Protein AF-A0A161WXI2-F1 (afdb_monomer_lite)

Secondary structure (DSSP, 8-state):
-HHHHHHHT-----EEEGGG-----BGGGTB-HHHHHHHHHHHHHHTT-EEE--

pLDDT: mean 93.98, std 4.25, range [74.25, 97.62]

Structure (mmCIF, N/CA/C/O backbone):
data_AF-A0A161WXI2-F1
#
_entry.id   AF-A0A161WXI2-F1
#
loop_
_atom_site.group_PDB
_atom_site.id
_atom_site.type_symbol
_atom_site.label_atom_id
_atom_site.label_alt_id
_atom_site.label_comp_id
_atom_site.label_asym_id
_atom_site.label_entity_id
_atom_site.label_seq_id
_atom_site.pdbx_PDB_ins_code
_atom_site.Cartn_x
_atom_site.Cartn_y
_atom_site.Cartn_z
_atom_site.occupancy
_atom_site.B_iso_or_equiv
_atom_site.auth_seq_id
_atom_site.auth_comp_id
_atom_site.auth_asym_id
_atom_site.auth_atom_id
_atom_site.pdbx_PDB_model_num
ATOM 1 N N . MET A 1 1 ? -7.519 6.034 1.023 1.00 74.25 1 MET A N 1
ATOM 2 C CA . MET A 1 1 ? -8.581 5.015 1.211 1.00 74.25 1 MET A CA 1
ATOM 3 C C . MET A 1 1 ? -9.128 5.039 2.627 1.00 74.25 1 MET A C 1
ATOM 5 O O . MET A 1 1 ? -10.219 5.559 2.787 1.00 74.25 1 MET A O 1
ATOM 9 N N . GLN A 1 2 ? -8.382 4.612 3.654 1.00 89.00 2 GLN A N 1
ATOM 10 C CA . GLN A 1 2 ? -8.822 4.771 5.053 1.00 89.00 2 GLN A CA 1
ATOM 11 C C . GLN A 1 2 ? -9.102 6.241 5.411 1.00 89.00 2 GLN A C 1
ATOM 13 O O . GLN A 1 2 ? -10.086 6.554 6.070 1.00 89.00 2 GLN A O 1
ATOM 18 N N . THR A 1 3 ? -8.298 7.160 4.874 1.00 86.06 3 THR A N 1
ATOM 19 C CA . THR A 1 3 ? -8.479 8.612 5.010 1.00 86.06 3 THR A CA 1
ATOM 20 C C . THR A 1 3 ? -9.896 9.090 4.671 1.00 86.06 3 THR A C 1
ATOM 22 O O . THR A 1 3 ? -10.381 10.015 5.308 1.00 86.06 3 THR A O 1
ATOM 25 N N . TYR A 1 4 ? -10.582 8.457 3.708 1.00 90.56 4 TYR A N 1
ATOM 26 C CA . TYR A 1 4 ? -11.962 8.811 3.361 1.00 90.56 4 TYR A CA 1
ATOM 27 C C . TYR A 1 4 ? -12.932 8.463 4.496 1.00 90.56 4 TYR A C 1
ATOM 29 O O . TYR A 1 4 ? -13.722 9.315 4.893 1.00 90.56 4 TYR A O 1
ATOM 37 N N . PHE A 1 5 ? -12.830 7.256 5.059 1.00 90.94 5 PHE A N 1
ATOM 38 C CA . PHE A 1 5 ? -13.639 6.824 6.203 1.00 90.94 5 PHE A CA 1
ATOM 39 C C . PHE A 1 5 ? -13.386 7.722 7.413 1.00 90.94 5 PHE A C 1
ATOM 41 O O . PHE A 1 5 ? -14.333 8.249 7.992 1.00 90.94 5 PHE A O 1
ATOM 48 N N . ASN A 1 6 ? -12.109 7.999 7.701 1.00 87.25 6 ASN A N 1
ATOM 49 C CA . ASN A 1 6 ? -11.706 8.892 8.787 1.00 87.25 6 ASN A CA 1
ATOM 50 C C . ASN A 1 6 ? -12.292 10.303 8.614 1.00 87.25 6 ASN A C 1
ATOM 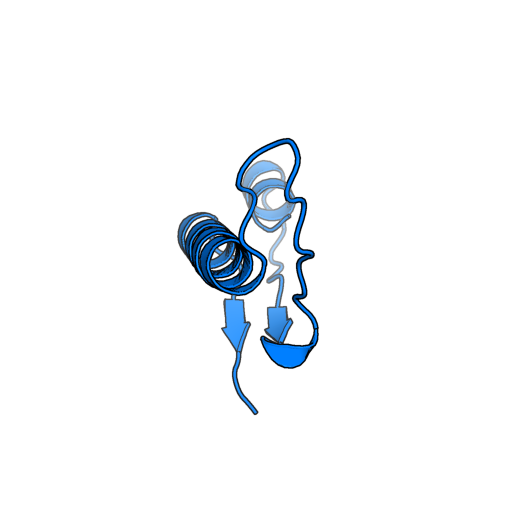52 O O . ASN A 1 6 ? -12.797 10.880 9.570 1.00 87.25 6 ASN A O 1
ATOM 56 N N . HIS A 1 7 ? -12.249 10.854 7.397 1.00 91.19 7 HIS A N 1
ATOM 57 C CA . HIS A 1 7 ? -12.751 12.200 7.111 1.00 91.19 7 HIS A CA 1
ATOM 58 C C . HIS A 1 7 ? -14.277 12.314 7.239 1.00 91.19 7 HIS A C 1
ATOM 60 O O . HIS A 1 7 ? -14.788 13.371 7.597 1.00 91.19 7 HIS A O 1
ATOM 66 N N . HIS A 1 8 ? -15.012 11.241 6.947 1.00 93.44 8 HIS A N 1
ATOM 67 C CA . HIS A 1 8 ? -16.478 11.233 6.990 1.00 93.44 8 HIS A CA 1
ATOM 68 C C . HIS A 1 8 ? -17.039 10.658 8.299 1.00 93.44 8 HIS A C 1
ATOM 70 O O . HIS A 1 8 ? -18.254 10.554 8.445 1.00 93.44 8 HIS A O 1
ATOM 76 N N . GLY A 1 9 ? -16.173 10.292 9.252 1.00 91.12 9 GLY A N 1
ATOM 77 C CA . GLY A 1 9 ? -16.580 9.716 10.534 1.00 91.12 9 GLY A CA 1
ATOM 78 C C . GLY A 1 9 ? -17.243 8.344 10.403 1.00 91.12 9 GLY A C 1
ATOM 79 O O . GLY A 1 9 ? -18.041 7.969 11.259 1.00 91.12 9 GLY A O 1
ATOM 80 N N . TYR A 1 10 ? -16.954 7.607 9.329 1.00 94.69 10 TYR A N 1
ATOM 81 C CA . TYR A 1 10 ? -17.465 6.252 9.161 1.00 94.69 10 TYR A CA 1
ATOM 82 C C . TYR A 1 10 ? -16.664 5.278 10.019 1.00 94.69 10 TYR A C 1
ATOM 84 O O . TYR A 1 10 ? -15.434 5.251 9.952 1.00 94.69 10 TYR A O 1
ATOM 92 N N . ASP A 1 11 ? -17.372 4.432 10.766 1.00 92.56 11 ASP A N 1
ATOM 93 C CA . ASP A 1 11 ? -16.773 3.284 11.439 1.00 92.56 11 ASP A CA 1
ATOM 94 C C . ASP A 1 11 ? -16.509 2.179 10.408 1.00 92.56 11 ASP A C 1
ATOM 96 O O . ASP A 1 11 ? -17.374 1.370 10.073 1.00 92.56 11 ASP A O 1
ATOM 100 N N . GLY A 1 12 ? -15.325 2.231 9.802 1.00 91.88 12 GLY A N 1
ATOM 101 C CA . GLY A 1 12 ? -14.907 1.298 8.769 1.00 91.88 12 GLY A CA 1
ATOM 102 C C . GLY A 1 12 ? -13.392 1.177 8.703 1.00 91.88 12 GLY A C 1
ATOM 103 O O . GLY A 1 12 ? -12.657 2.144 8.916 1.00 91.88 12 GLY A O 1
ATOM 104 N N . GLN A 1 13 ? -12.926 -0.030 8.388 1.00 94.25 13 GLN A N 1
ATOM 105 C CA . GLN A 1 13 ? -11.510 -0.353 8.284 1.00 94.25 13 GLN A CA 1
ATOM 106 C C . GLN A 1 13 ? -11.195 -0.920 6.904 1.00 94.25 13 GLN A C 1
ATOM 108 O O . GLN A 1 13 ? -11.757 -1.930 6.486 1.00 94.25 13 GLN A O 1
ATOM 113 N N . VAL A 1 14 ? -10.248 -0.292 6.214 1.00 95.56 14 VAL A N 1
ATOM 114 C CA . VAL A 1 14 ? -9.696 -0.817 4.966 1.00 95.56 14 VAL A CA 1
ATOM 115 C C . VAL A 1 14 ? -8.607 -1.831 5.301 1.00 95.56 14 VAL A C 1
ATOM 117 O O . VAL A 1 14 ? -7.632 -1.500 5.980 1.00 95.56 14 VAL A O 1
ATOM 120 N N . ILE A 1 15 ? -8.780 -3.060 4.814 1.00 96.19 15 ILE A N 1
ATOM 121 C CA . ILE A 1 15 ? -7.844 -4.172 5.001 1.00 96.19 15 ILE A CA 1
ATOM 122 C C . ILE A 1 15 ? -7.305 -4.585 3.633 1.00 96.19 15 ILE A C 1
ATOM 124 O O . ILE A 1 15 ? -8.088 -4.812 2.714 1.00 96.19 15 ILE A O 1
ATOM 128 N N . VAL A 1 16 ? -5.981 -4.670 3.500 1.00 96.19 16 VAL A N 1
ATOM 129 C CA . VAL A 1 16 ? -5.311 -5.029 2.242 1.00 96.19 16 VAL A CA 1
ATOM 130 C C . VAL A 1 16 ? -4.281 -6.132 2.500 1.00 96.19 16 VAL A C 1
ATOM 132 O O . VAL A 1 16 ? -3.380 -5.932 3.319 1.00 96.19 16 VAL A O 1
ATOM 135 N N . PRO A 1 17 ? -4.380 -7.295 1.838 1.00 97.00 17 PRO A N 1
ATOM 136 C CA . PRO A 1 17 ? -3.351 -8.319 1.923 1.00 97.00 17 PRO A CA 1
ATOM 137 C C . PRO A 1 17 ? -2.121 -7.922 1.103 1.00 97.00 17 PRO A C 1
ATOM 139 O O . PRO A 1 17 ? -2.252 -7.383 0.005 1.00 97.00 17 PRO A O 1
ATOM 142 N N . ILE A 1 18 ? -0.924 -8.209 1.622 1.00 96.62 18 ILE A N 1
ATOM 143 C CA . ILE A 1 18 ? 0.337 -7.824 0.962 1.00 96.62 18 ILE A CA 1
ATOM 144 C C . ILE A 1 18 ? 0.435 -8.395 -0.455 1.00 96.62 18 ILE A C 1
ATOM 146 O O . ILE A 1 18 ? 0.844 -7.676 -1.357 1.00 96.62 18 ILE A O 1
ATOM 150 N N . TYR A 1 19 ? 0.011 -9.645 -0.674 1.00 95.81 19 TYR A N 1
ATOM 151 C CA . TYR A 1 19 ? 0.085 -10.282 -1.995 1.00 95.81 19 TYR A CA 1
ATOM 152 C C . TYR A 1 19 ? -0.784 -9.590 -3.060 1.00 95.81 19 TYR A C 1
ATOM 154 O O . TYR A 1 19 ? -0.609 -9.847 -4.247 1.00 95.81 19 TYR A O 1
ATOM 162 N N . ALA A 1 20 ? -1.744 -8.751 -2.654 1.00 95.44 20 ALA A N 1
ATOM 163 C CA . ALA A 1 20 ? -2.609 -8.008 -3.569 1.00 95.44 20 ALA A CA 1
ATOM 164 C C . ALA A 1 20 ? -2.049 -6.624 -3.934 1.00 95.44 20 ALA A C 1
ATOM 166 O O . ALA A 1 20 ? -2.707 -5.870 -4.652 1.00 95.44 20 ALA A O 1
ATOM 167 N N . VAL A 1 21 ? -0.868 -6.267 -3.425 1.00 95.12 21 VAL A N 1
ATOM 168 C CA . VAL A 1 21 ? -0.168 -5.029 -3.762 1.00 95.12 21 VAL A CA 1
ATOM 169 C C . VAL A 1 21 ? 1.024 -5.388 -4.624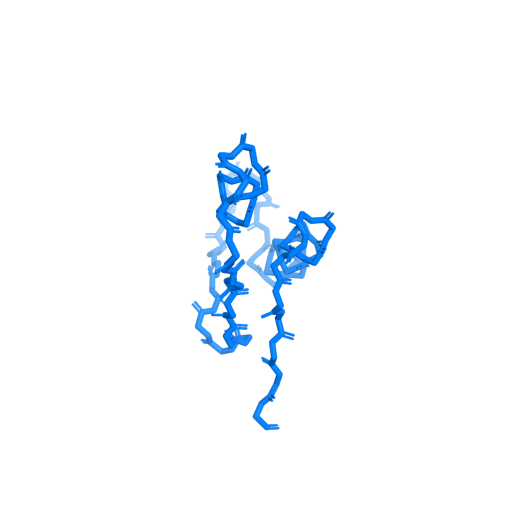 1.00 95.12 21 VAL A C 1
ATOM 171 O O . VAL A 1 21 ? 1.940 -6.067 -4.167 1.00 95.12 21 VAL A O 1
ATOM 174 N N . ASP A 1 22 ? 1.012 -4.896 -5.856 1.00 95.50 22 ASP A N 1
ATOM 175 C CA . ASP A 1 22 ? 2.098 -5.091 -6.802 1.00 95.50 22 ASP A CA 1
ATOM 176 C C . ASP A 1 22 ? 2.464 -3.771 -7.483 1.00 95.50 22 ASP A C 1
ATOM 178 O O . ASP A 1 22 ? 1.678 -2.817 -7.530 1.00 95.50 22 ASP A O 1
ATOM 182 N N . THR A 1 23 ? 3.687 -3.714 -7.976 1.00 96.19 23 THR A N 1
ATOM 183 C CA . THR A 1 23 ? 4.298 -2.564 -8.645 1.00 96.19 23 THR A CA 1
ATOM 184 C C . THR A 1 23 ? 5.034 -3.060 -9.888 1.00 96.19 23 THR A C 1
ATOM 186 O O . THR A 1 23 ? 5.014 -4.241 -10.212 1.00 96.19 23 THR A O 1
ATOM 189 N N . TYR A 1 24 ? 5.635 -2.153 -10.653 1.00 96.19 24 TYR A N 1
ATOM 190 C CA . TYR A 1 24 ? 6.301 -2.503 -11.905 1.00 96.19 24 TYR A CA 1
ATOM 191 C C . TYR A 1 24 ? 7.676 -1.854 -11.992 1.00 96.19 24 TYR A C 1
ATOM 193 O O . TYR A 1 24 ? 7.904 -0.791 -11.414 1.00 96.19 24 TYR A O 1
ATOM 201 N N . ASP A 1 25 ? 8.577 -2.471 -12.746 1.00 97.38 25 ASP A N 1
ATOM 202 C CA . ASP A 1 25 ? 9.829 -1.836 -13.136 1.00 97.38 25 ASP A CA 1
ATOM 203 C C . ASP A 1 25 ? 9.600 -0.860 -14.296 1.00 97.38 25 ASP A C 1
ATOM 205 O O . ASP A 1 25 ? 8.852 -1.139 -15.238 1.00 97.38 25 ASP A O 1
ATOM 209 N N . LEU A 1 26 ? 10.248 0.304 -14.234 1.00 97.00 26 LEU A N 1
ATOM 210 C CA . LEU A 1 26 ? 10.305 1.251 -15.344 1.00 97.00 26 LEU A CA 1
ATOM 211 C C . LEU A 1 26 ? 11.704 1.867 -15.449 1.00 97.00 26 LEU A C 1
ATOM 213 O O . LEU A 1 26 ? 12.033 2.857 -14.783 1.00 97.00 26 LEU A O 1
ATOM 217 N N . ASP A 1 27 ? 12.507 1.282 -16.338 1.00 93.31 27 ASP A N 1
ATOM 218 C CA . ASP A 1 27 ? 13.927 1.602 -16.531 1.00 93.31 27 ASP A CA 1
ATOM 219 C C . ASP A 1 27 ? 14.170 3.066 -16.905 1.00 93.31 27 ASP A C 1
ATOM 221 O O . ASP A 1 27 ? 15.124 3.684 -16.440 1.00 93.31 27 ASP A O 1
ATOM 225 N N . VAL A 1 28 ? 13.271 3.662 -17.696 1.00 96.25 28 VAL A N 1
ATOM 226 C CA . VAL A 1 28 ? 13.399 5.059 -18.150 1.00 96.25 28 VAL A CA 1
ATOM 227 C C . VAL A 1 28 ? 13.355 6.078 -17.004 1.00 96.25 28 VAL A C 1
ATOM 229 O O . VAL A 1 28 ? 13.781 7.216 -17.187 1.00 96.25 28 VAL A O 1
ATOM 232 N N . THR A 1 29 ? 12.856 5.688 -15.827 1.00 91.81 29 THR A N 1
ATOM 233 C CA . THR A 1 29 ? 12.731 6.557 -14.647 1.00 91.81 29 THR A CA 1
ATOM 234 C C . THR A 1 29 ? 13.433 6.011 -13.403 1.00 91.81 29 THR A C 1
ATOM 236 O O . THR A 1 29 ? 13.247 6.573 -12.326 1.00 91.81 29 THR A O 1
ATOM 239 N N . ASN A 1 30 ? 14.214 4.928 -13.509 1.00 93.19 30 ASN A N 1
ATOM 240 C CA . ASN A 1 30 ? 14.758 4.189 -12.356 1.00 93.19 30 ASN A CA 1
ATOM 241 C C . ASN A 1 30 ? 13.679 3.753 -11.342 1.00 93.19 30 ASN A C 1
ATOM 243 O O . ASN A 1 30 ? 13.930 3.702 -10.137 1.00 93.19 30 ASN A O 1
ATOM 247 N N . HIS A 1 31 ? 12.457 3.478 -11.803 1.00 95.75 31 HIS A N 1
ATOM 248 C CA . HIS A 1 31 ? 11.393 3.014 -10.918 1.00 95.75 31 HIS A CA 1
ATOM 249 C C . HIS A 1 31 ? 11.583 1.514 -10.694 1.00 95.75 31 HIS A C 1
ATOM 251 O O . HIS A 1 31 ? 11.224 0.717 -11.553 1.00 95.75 31 HIS A O 1
ATOM 257 N N . ASN A 1 32 ? 12.183 1.143 -9.566 1.00 97.19 32 ASN A N 1
ATOM 258 C CA . ASN A 1 32 ? 12.378 -0.253 -9.189 1.00 97.19 32 ASN A CA 1
ATOM 259 C C . ASN A 1 32 ? 11.105 -0.809 -8.532 1.00 97.19 32 ASN A C 1
ATOM 261 O O . ASN A 1 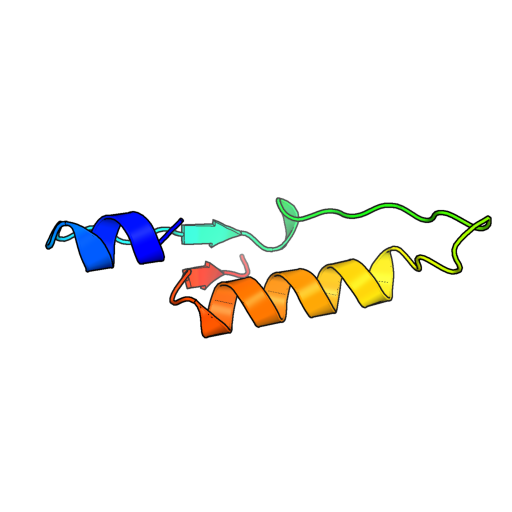32 ? 10.649 -0.264 -7.524 1.00 97.19 32 ASN A O 1
ATOM 265 N N . GLY A 1 33 ? 10.554 -1.884 -9.094 1.00 96.94 33 GLY A N 1
ATOM 266 C CA . GLY A 1 33 ? 9.314 -2.515 -8.653 1.00 96.94 33 GLY A CA 1
ATOM 267 C C . GLY A 1 33 ? 9.353 -2.873 -7.172 1.00 96.94 33 GLY A C 1
ATOM 268 O O . GLY A 1 33 ? 8.536 -2.361 -6.407 1.00 96.94 33 GLY A O 1
ATOM 269 N N . ASP A 1 34 ? 10.348 -3.647 -6.742 1.00 96.44 34 ASP A N 1
ATOM 270 C CA . ASP A 1 34 ? 10.476 -4.118 -5.356 1.00 96.44 34 ASP A CA 1
ATOM 271 C C . ASP A 1 34 ? 10.560 -2.972 -4.339 1.00 96.44 34 ASP A C 1
ATOM 273 O O . ASP A 1 34 ? 9.850 -2.958 -3.329 1.00 96.44 34 ASP A O 1
ATOM 277 N N . LEU A 1 35 ? 11.400 -1.970 -4.612 1.00 96.75 35 LEU A N 1
ATOM 278 C CA . LEU A 1 35 ? 11.530 -0.797 -3.750 1.00 96.75 35 LEU A CA 1
ATOM 279 C C . LEU A 1 35 ? 10.198 -0.054 -3.647 1.00 96.75 35 LEU A C 1
ATOM 281 O O . LEU A 1 35 ? 9.772 0.331 -2.556 1.00 96.75 35 LEU A O 1
ATOM 285 N N . MET A 1 36 ? 9.524 0.129 -4.779 1.00 97.44 36 MET A N 1
ATOM 286 C CA . MET A 1 36 ? 8.253 0.835 -4.823 1.00 97.44 36 MET A CA 1
ATOM 287 C C . MET A 1 36 ? 7.145 0.050 -4.130 1.00 97.44 36 MET A C 1
ATOM 289 O O . MET A 1 36 ? 6.324 0.669 -3.456 1.00 97.44 36 MET A O 1
ATOM 293 N N . ASN A 1 37 ? 7.158 -1.283 -4.190 1.00 97.38 37 ASN A N 1
ATOM 294 C CA . ASN A 1 37 ? 6.230 -2.128 -3.443 1.00 97.38 37 ASN A CA 1
ATOM 295 C C . ASN A 1 37 ? 6.320 -1.830 -1.938 1.00 97.38 37 ASN A C 1
ATOM 297 O O . ASN A 1 37 ? 5.323 -1.496 -1.294 1.00 97.38 37 ASN A O 1
ATOM 301 N N . VAL A 1 38 ? 7.543 -1.829 -1.395 1.00 96.94 38 VAL A N 1
ATOM 302 C CA . VAL A 1 38 ? 7.807 -1.530 0.020 1.00 96.94 38 VAL A CA 1
ATOM 303 C C . VAL A 1 38 ? 7.380 -0.106 0.384 1.00 96.94 38 VAL A C 1
ATOM 305 O O . VAL A 1 38 ? 6.719 0.097 1.406 1.00 96.94 38 VAL A O 1
ATOM 308 N N . VAL A 1 39 ? 7.715 0.884 -0.449 1.00 96.62 39 VAL A N 1
ATOM 309 C CA . VAL A 1 39 ? 7.328 2.290 -0.235 1.00 96.62 39 VAL A CA 1
ATOM 310 C C . VAL A 1 39 ? 5.803 2.451 -0.217 1.00 96.62 39 VAL A C 1
ATOM 312 O O . VAL A 1 39 ? 5.264 3.153 0.644 1.00 96.62 39 VAL A O 1
ATOM 315 N N . PHE A 1 40 ? 5.088 1.775 -1.117 1.00 96.00 40 PHE A N 1
ATOM 316 C CA . PHE A 1 40 ? 3.627 1.804 -1.160 1.00 96.00 40 PHE A CA 1
ATOM 317 C C . PHE A 1 40 ? 3.000 1.156 0.075 1.00 96.00 40 PHE A C 1
ATOM 319 O O . PHE A 1 40 ? 2.120 1.761 0.691 1.00 96.00 40 PHE A O 1
ATOM 326 N N . LEU A 1 41 ? 3.475 -0.023 0.486 1.00 96.81 41 LEU A N 1
ATOM 327 C CA . LEU A 1 41 ? 3.005 -0.683 1.708 1.00 96.81 41 LEU A CA 1
ATOM 328 C C . LEU A 1 41 ? 3.242 0.192 2.948 1.00 96.81 41 LEU A C 1
ATOM 330 O O . LEU A 1 41 ? 2.350 0.332 3.786 1.00 96.81 41 LEU A O 1
ATOM 334 N N . TYR A 1 42 ? 4.404 0.844 3.042 1.00 96.62 42 TYR A N 1
ATOM 335 C CA . TYR A 1 42 ? 4.706 1.782 4.125 1.00 96.62 42 TYR A CA 1
ATOM 336 C C . TYR A 1 42 ? 3.727 2.965 4.152 1.00 96.62 42 TYR A C 1
ATOM 338 O O . TYR A 1 42 ? 3.182 3.305 5.204 1.00 96.62 42 TYR A O 1
ATOM 346 N N . SER A 1 43 ? 3.442 3.553 2.987 1.00 95.38 43 SER A N 1
ATOM 347 C CA . SER A 1 43 ? 2.458 4.632 2.853 1.00 95.38 43 SER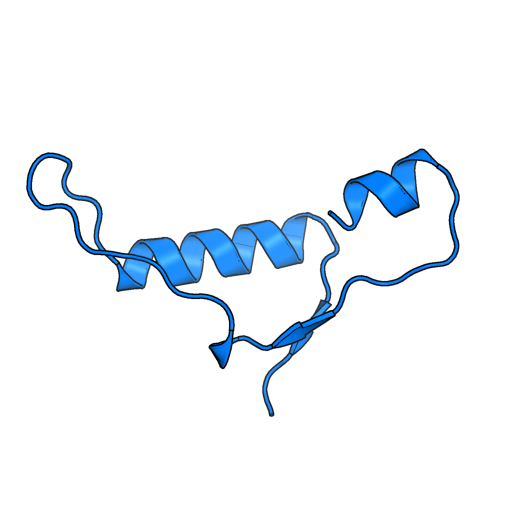 A CA 1
ATOM 348 C C . SER A 1 43 ? 1.051 4.190 3.271 1.00 95.38 43 SER A C 1
ATOM 350 O O . SER A 1 43 ? 0.353 4.928 3.969 1.00 95.38 43 SER A O 1
ATOM 352 N N . MET A 1 44 ? 0.629 2.975 2.907 1.00 95.25 44 MET A N 1
ATOM 3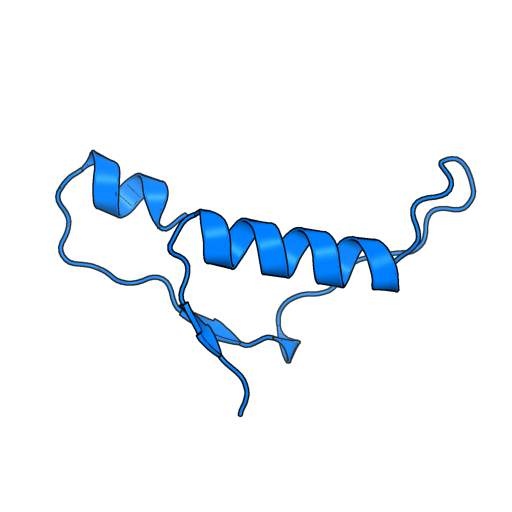53 C CA . MET A 1 44 ? -0.666 2.421 3.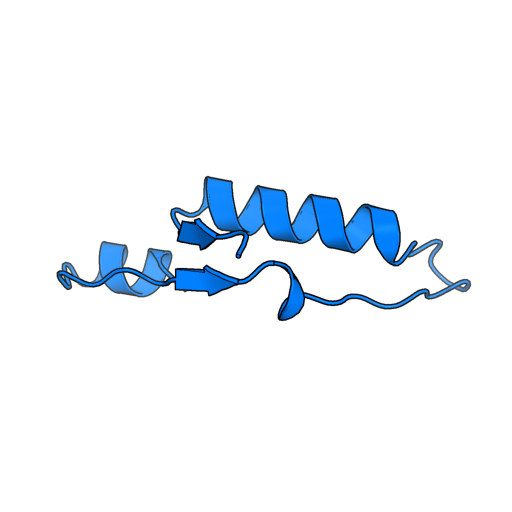317 1.00 95.25 44 MET A CA 1
ATOM 354 C C . MET A 1 44 ? -0.786 2.346 4.842 1.00 95.25 44 MET A C 1
ATOM 356 O O . MET A 1 44 ? -1.762 2.854 5.402 1.00 95.25 44 MET A O 1
ATOM 360 N N . ILE A 1 45 ? 0.230 1.789 5.508 1.00 94.88 45 ILE A N 1
ATOM 361 C CA . ILE A 1 45 ? 0.284 1.689 6.973 1.00 94.88 45 ILE A CA 1
ATOM 362 C C . ILE A 1 45 ? 0.238 3.084 7.606 1.00 94.88 45 ILE A C 1
ATOM 364 O O . ILE A 1 45 ? -0.578 3.327 8.496 1.00 94.88 45 ILE A O 1
ATOM 368 N N . GLY A 1 46 ? 1.052 4.026 7.114 1.00 93.12 46 GLY A N 1
ATOM 369 C CA . GLY A 1 46 ? 1.085 5.405 7.614 1.00 93.12 46 GLY A CA 1
ATOM 370 C C . GLY A 1 46 ? -0.250 6.148 7.472 1.00 93.12 46 GLY A C 1
ATOM 371 O O . GLY A 1 46 ? -0.566 7.014 8.283 1.00 93.12 46 GLY A O 1
ATOM 372 N N . ASN A 1 47 ? -1.070 5.772 6.489 1.00 91.19 47 ASN A N 1
ATOM 373 C CA . ASN A 1 47 ? -2.407 6.327 6.269 1.00 91.19 47 ASN A CA 1
ATOM 374 C C . ASN A 1 47 ? -3.532 5.556 6.990 1.00 91.19 47 ASN A C 1
ATOM 376 O O . ASN A 1 47 ? -4.711 5.832 6.755 1.00 91.19 47 ASN A O 1
ATOM 380 N N . GLY A 1 48 ? -3.197 4.597 7.857 1.00 92.00 48 GLY A N 1
ATOM 381 C CA . GLY A 1 48 ? -4.158 3.839 8.663 1.00 92.00 48 GLY A CA 1
ATOM 382 C C . GLY A 1 48 ? -4.808 2.651 7.950 1.00 92.00 48 GLY A C 1
ATOM 383 O O . GLY A 1 48 ? -5.758 2.076 8.478 1.00 92.00 48 GLY A O 1
ATOM 384 N N . VAL A 1 49 ? -4.327 2.261 6.766 1.00 95.94 49 VAL A N 1
ATOM 385 C CA . VAL A 1 49 ? -4.769 1.020 6.113 1.00 95.94 49 VAL A CA 1
ATOM 386 C C . VAL A 1 49 ? -4.170 -0.169 6.862 1.00 95.94 49 VAL A C 1
ATOM 388 O O . VAL A 1 49 ? -2.965 -0.218 7.112 1.00 95.94 49 VAL A O 1
ATOM 391 N N . LYS A 1 50 ? -5.003 -1.158 7.201 1.00 96.06 50 LYS A N 1
ATOM 392 C CA . LYS A 1 50 ? -4.542 -2.393 7.835 1.00 96.06 50 LYS A CA 1
ATOM 393 C C . LYS A 1 50 ? -3.989 -3.337 6.776 1.00 96.06 50 LYS A C 1
ATOM 395 O O . LYS A 1 50 ? -4.735 -4.030 6.089 1.00 96.06 50 LYS A O 1
ATOM 400 N N . VAL A 1 51 ? -2.670 -3.362 6.667 1.00 96.75 51 VAL A N 1
ATOM 401 C CA . VAL A 1 51 ? -1.955 -4.312 5.816 1.00 96.75 51 VAL A CA 1
ATOM 402 C C . VAL A 1 51 ? -1.801 -5.641 6.559 1.00 96.75 51 VAL A C 1
ATOM 404 O O . VAL A 1 51 ? -1.394 -5.648 7.721 1.00 96.75 51 VAL A O 1
ATOM 407 N N . VAL A 1 52 ? -2.137 -6.760 5.913 1.00 97.62 52 VAL A N 1
ATOM 408 C CA . VAL A 1 52 ? -2.076 -8.103 6.517 1.00 97.62 52 VAL A CA 1
ATOM 409 C C . VAL A 1 52 ? -1.198 -9.056 5.710 1.00 97.62 52 VAL A C 1
ATOM 411 O O . VAL A 1 52 ? -1.155 -8.994 4.480 1.00 97.62 52 VAL A O 1
ATOM 414 N N . ARG A 1 53 ? -0.491 -9.935 6.424 1.00 93.69 53 ARG A N 1
ATOM 415 C CA . ARG A 1 53 ? 0.068 -11.176 5.876 1.00 93.69 53 ARG A CA 1
ATOM 416 C C . ARG A 1 53 ? -0.893 -12.316 6.191 1.00 93.69 53 ARG A C 1
ATOM 418 O O . ARG A 1 53 ? -1.616 -12.214 7.183 1.00 93.69 53 ARG A O 1
ATOM 425 N N . ASP A 1 54 ? -0.883 -13.331 5.336 1.00 80.25 54 ASP A N 1
ATOM 426 C CA . ASP A 1 54 ? -1.610 -14.585 5.550 1.00 80.25 54 ASP A CA 1
ATOM 427 C C . ASP A 1 54 ? -1.215 -15.261 6.875 1.00 80.25 54 ASP A C 1
ATOM 429 O O . ASP A 1 54 ? -0.022 -15.160 7.263 1.00 80.25 54 ASP A O 1
#

Organism: NCBI:txid1121326

Sequence (54 aa):
MQTYFNHHGYDGQVIVPIYAVDTYDLDVTNHNGDLMNVVFLYSMIGNGVKVVRD

Radius of gyration: 13.38 Å; chains: 1; bounding box: 32×27×30 Å

Foldseek 3Di:
DVVVCVVVVHPDAAEAELVNQWADDDPVVRDDGVVVSVVVVVVCVVSRHHYDYD